Protein AF-A0A7Z0LHH6-F1 (afdb_monomer)

Secondary structure (DSSP, 8-state):
--HHHHHHHHHHHHHTS----EEEEEEEEEEEETTEEEEEEEEEEEETTEEEEEEEEEEE---

Solvent-accessible surface area (backbone atoms only — not comparable to full-atom values): 3907 Å² total; per-residue (Å²): 132,67,70,69,59,59,54,54,52,51,52,54,59,58,75,73,68,71,87,70,55,76,47,76,46,81,48,77,48,75,52,76,56,94,96,33,39,34,43,38,35,35,38,36,42,30,53,67,96,44,79,46,78,45,78,73,47,76,43,81,68,70,122

Sequence (63 aa):
MPRKIKIALLLSSVGLGLKVALNTKHYLTEYQENDKRYIESWIQLNLGNKCFCFSKIRKDITS

Foldseek 3Di:
DPPVVVVVVVVVVVVVPDPFDWDKDKDWDWDDDPNWIKIWIWIWIDGPPDIDIDPIDMDTPRD

Structure (mmCIF, N/CA/C/O backbone):
data_AF-A0A7Z0LHH6-F1
#
_entry.id   AF-A0A7Z0LHH6-F1
#
loop_
_atom_site.group_PDB
_atom_site.id
_atom_site.type_symbol
_atom_site.label_atom_id
_atom_site.label_alt_id
_atom_site.label_comp_id
_atom_site.label_asym_id
_atom_site.label_entity_id
_atom_site.label_seq_id
_atom_site.pdbx_PDB_ins_code
_atom_site.Cartn_x
_atom_site.Cartn_y
_atom_site.Cartn_z
_atom_site.occupancy
_atom_site.B_iso_or_equiv
_atom_site.auth_seq_id
_atom_site.auth_comp_id
_atom_site.auth_asym_id
_atom_site.auth_atom_id
_atom_site.pdbx_PDB_model_num
ATOM 1 N N . MET A 1 1 ? 42.633 -0.878 -28.554 1.00 59.75 1 MET A N 1
ATOM 2 C CA . MET A 1 1 ? 41.191 -0.929 -28.901 1.00 59.75 1 MET A CA 1
ATOM 3 C C . MET A 1 1 ? 40.752 0.404 -29.489 1.00 59.75 1 MET A C 1
ATOM 5 O O . MET A 1 1 ? 41.027 1.425 -28.858 1.00 59.75 1 MET A O 1
ATOM 9 N N . PRO A 1 2 ? 40.085 0.424 -30.654 1.00 62.31 2 PRO A N 1
ATOM 10 C CA . PRO A 1 2 ? 39.640 1.665 -31.281 1.00 62.31 2 PRO A CA 1
ATOM 11 C C . PRO A 1 2 ? 38.599 2.368 -30.397 1.00 62.31 2 PRO A C 1
ATOM 13 O O . PRO A 1 2 ? 37.655 1.744 -29.909 1.00 62.31 2 PRO A O 1
ATOM 16 N N . ARG A 1 3 ? 38.779 3.680 -30.181 1.00 61.00 3 ARG A N 1
ATOM 17 C CA . ARG A 1 3 ? 37.969 4.513 -29.263 1.00 61.00 3 ARG A CA 1
ATOM 18 C C . ARG A 1 3 ? 36.454 4.395 -29.492 1.00 61.00 3 ARG A C 1
ATOM 20 O O . ARG A 1 3 ? 35.695 4.468 -28.533 1.00 61.00 3 ARG A O 1
ATOM 27 N N . LYS A 1 4 ? 36.030 4.140 -30.734 1.00 57.09 4 LYS A N 1
ATOM 28 C CA . LYS A 1 4 ? 34.621 3.984 -31.130 1.00 57.09 4 LYS A CA 1
ATOM 29 C C . LYS A 1 4 ? 33.935 2.778 -30.464 1.00 57.09 4 LYS A C 1
ATOM 31 O O . LYS A 1 4 ? 32.779 2.881 -30.077 1.00 57.09 4 LYS A O 1
ATOM 36 N N . ILE A 1 5 ? 34.663 1.675 -30.253 1.00 62.12 5 ILE A N 1
ATOM 37 C CA . ILE A 1 5 ? 34.118 0.449 -29.640 1.00 62.12 5 ILE A CA 1
ATOM 38 C C . ILE A 1 5 ? 33.885 0.639 -28.134 1.00 62.12 5 ILE A C 1
ATOM 40 O O . ILE A 1 5 ? 32.880 0.176 -27.605 1.00 62.12 5 ILE A O 1
ATOM 44 N N . LYS A 1 6 ? 34.764 1.378 -27.441 1.00 60.12 6 LYS A N 1
ATOM 45 C CA . LYS A 1 6 ? 34.616 1.645 -25.998 1.00 60.12 6 LYS A CA 1
ATOM 46 C C . LYS A 1 6 ? 33.381 2.497 -25.674 1.00 60.12 6 LYS A C 1
ATOM 48 O O . LYS A 1 6 ? 32.715 2.228 -24.682 1.00 60.12 6 LYS A O 1
ATOM 53 N N . ILE A 1 7 ? 33.067 3.491 -26.510 1.00 59.59 7 ILE A N 1
ATOM 54 C CA . ILE A 1 7 ? 31.894 4.369 -26.332 1.00 59.59 7 ILE A CA 1
ATOM 55 C C . ILE A 1 7 ? 30.593 3.593 -26.577 1.00 59.59 7 ILE A C 1
ATOM 57 O O . ILE A 1 7 ? 29.652 3.714 -25.797 1.00 59.59 7 ILE A O 1
ATOM 61 N N . ALA A 1 8 ? 30.561 2.750 -27.613 1.00 59.69 8 ALA A N 1
ATOM 62 C CA . ALA A 1 8 ? 29.414 1.889 -27.895 1.00 59.69 8 ALA A CA 1
ATOM 63 C C . ALA A 1 8 ? 29.135 0.899 -26.746 1.00 59.69 8 ALA A C 1
ATOM 65 O O . ALA A 1 8 ? 27.982 0.723 -26.356 1.00 59.69 8 ALA A O 1
ATOM 66 N N . LEU A 1 9 ? 30.182 0.319 -26.144 1.00 58.84 9 LEU A N 1
ATOM 67 C CA . LEU A 1 9 ? 30.045 -0.583 -24.995 1.00 58.84 9 LEU A CA 1
ATOM 68 C C . LEU A 1 9 ? 29.477 0.140 -23.759 1.00 58.84 9 LEU A C 1
ATOM 70 O O . LEU A 1 9 ? 28.572 -0.372 -23.102 1.00 58.84 9 LEU A O 1
ATOM 74 N N . LEU A 1 10 ? 29.948 1.362 -23.489 1.00 58.56 10 LEU A N 1
ATOM 75 C CA . LEU A 1 10 ? 29.453 2.213 -22.401 1.00 58.56 10 LEU A CA 1
ATOM 76 C C . LEU A 1 10 ? 27.961 2.537 -22.565 1.00 58.56 10 LEU A C 1
ATOM 78 O O . LEU A 1 10 ? 27.184 2.326 -21.635 1.00 58.56 10 LEU A O 1
ATOM 82 N N . LEU A 1 11 ? 27.533 2.952 -23.760 1.00 56.12 11 LEU A N 1
ATOM 83 C CA . LEU A 1 11 ? 26.121 3.236 -24.047 1.00 56.12 11 LEU A CA 1
ATOM 84 C C . LEU A 1 11 ? 25.240 1.981 -23.944 1.00 56.12 11 LEU A C 1
ATOM 86 O O . LEU A 1 11 ? 24.131 2.063 -23.420 1.00 56.12 11 LEU A O 1
ATOM 90 N N . SER A 1 12 ? 25.745 0.814 -24.359 1.00 56.88 12 SER A N 1
ATOM 91 C CA . SER A 1 12 ? 25.021 -0.457 -24.208 1.00 56.88 12 SER A CA 1
ATOM 92 C C . SER A 1 12 ? 24.851 -0.883 -22.742 1.00 56.88 12 SER A C 1
ATOM 94 O O . SER A 1 12 ? 23.792 -1.383 -22.373 1.00 56.88 12 SER A O 1
ATOM 96 N N . SER A 1 13 ? 25.843 -0.612 -21.883 1.00 54.50 13 SER A N 1
ATOM 97 C CA . SER A 1 13 ? 25.748 -0.893 -20.443 1.00 54.50 13 SER A CA 1
ATOM 98 C C . SER A 1 13 ? 24.808 0.062 -19.699 1.00 54.50 13 SER A C 1
ATOM 100 O O . SER A 1 13 ? 24.145 -0.350 -18.751 1.00 54.50 13 SER A O 1
ATOM 102 N N . VAL A 1 14 ? 24.688 1.315 -20.156 1.00 52.97 14 VAL A N 1
ATOM 103 C CA . VAL A 1 14 ? 23.761 2.303 -19.577 1.00 52.97 14 VAL A CA 1
ATOM 104 C C . VAL A 1 14 ? 22.323 2.061 -20.058 1.00 52.97 14 VAL A C 1
ATOM 106 O O . VAL A 1 14 ? 21.388 2.164 -19.267 1.00 52.97 14 VAL A O 1
ATOM 109 N N . GLY A 1 15 ? 22.134 1.666 -21.323 1.00 50.69 15 GLY A N 1
ATOM 110 C CA . GLY A 1 15 ? 20.814 1.394 -21.908 1.00 50.69 15 GLY A CA 1
ATOM 111 C C . GLY A 1 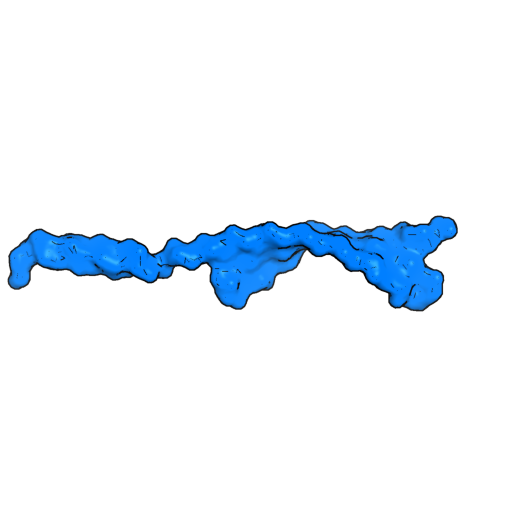15 ? 20.089 0.168 -21.336 1.00 50.69 15 GLY A C 1
ATOM 112 O O . GLY A 1 15 ? 18.866 0.091 -21.430 1.00 50.69 15 GLY A O 1
ATOM 113 N N . LEU A 1 16 ? 20.809 -0.767 -20.706 1.00 49.31 16 LEU A N 1
ATOM 114 C CA . LEU A 1 16 ? 20.232 -1.986 -20.123 1.00 49.31 16 LEU A CA 1
ATOM 115 C C . LEU A 1 16 ? 19.877 -1.849 -18.626 1.00 49.31 16 LEU A C 1
ATOM 117 O O . LEU A 1 16 ? 19.274 -2.750 -18.050 1.00 49.31 16 LEU A O 1
ATOM 121 N N . GLY A 1 17 ? 20.247 -0.740 -17.977 1.00 53.62 17 GLY A N 1
ATOM 122 C CA . GLY A 1 17 ? 20.326 -0.674 -16.514 1.00 53.62 17 GLY A CA 1
ATOM 123 C C . GLY A 1 17 ? 19.093 -0.186 -15.749 1.00 53.62 17 GLY A C 1
ATOM 124 O O . GLY A 1 17 ? 19.052 -0.368 -14.536 1.00 53.62 17 GLY A O 1
ATOM 125 N N . LEU A 1 18 ? 18.094 0.449 -16.376 1.00 54.00 18 LEU A N 1
ATOM 126 C CA . LEU A 1 18 ? 17.063 1.136 -15.582 1.00 54.00 18 LEU A CA 1
ATOM 127 C C . LEU A 1 18 ? 15.676 1.163 -16.231 1.00 54.00 18 LEU A C 1
ATOM 129 O O . LEU A 1 18 ? 15.126 2.218 -16.535 1.00 54.00 18 LEU A O 1
ATOM 133 N N . LYS A 1 19 ? 15.053 -0.007 -16.381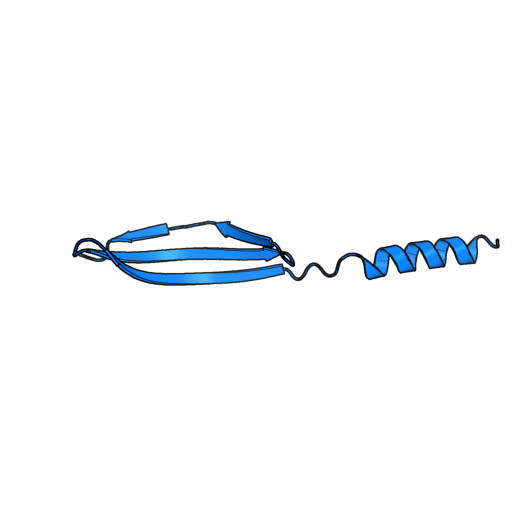 1.00 53.31 19 LYS A N 1
ATOM 134 C CA . LYS A 1 19 ? 13.601 -0.086 -16.592 1.00 53.31 19 LYS A CA 1
ATOM 135 C C . LYS A 1 19 ? 12.896 -0.036 -15.230 1.00 53.31 19 LYS A C 1
ATOM 137 O O . LYS A 1 19 ? 12.386 -1.042 -14.747 1.00 53.31 19 LYS A O 1
ATOM 142 N N . VAL A 1 20 ? 12.915 1.122 -14.568 1.00 61.69 20 VAL A N 1
ATOM 143 C CA . VAL A 1 20 ? 12.147 1.322 -13.326 1.00 61.69 20 VAL A CA 1
ATOM 144 C C . VAL A 1 20 ? 10.687 1.512 -13.718 1.00 61.69 20 VAL A C 1
ATOM 146 O O . VAL A 1 20 ? 10.258 2.602 -14.083 1.00 61.69 20 VAL A O 1
ATOM 149 N N . ALA A 1 21 ? 9.925 0.421 -13.693 1.00 65.25 21 ALA A N 1
ATOM 150 C CA . ALA A 1 21 ? 8.477 0.489 -13.793 1.00 65.25 21 ALA A CA 1
ATOM 151 C C . ALA A 1 21 ? 7.938 1.103 -12.492 1.00 65.25 21 ALA A C 1
ATOM 153 O O . ALA A 1 21 ? 7.966 0.465 -11.440 1.00 65.25 21 ALA A O 1
ATOM 154 N N . LEU A 1 22 ? 7.503 2.360 -12.576 1.00 74.12 22 LEU A N 1
ATOM 155 C CA . LEU A 1 22 ? 6.756 3.047 -11.529 1.00 74.12 22 LEU A CA 1
ATOM 156 C C . LEU A 1 22 ? 5.281 2.682 -11.679 1.00 74.12 22 LEU A C 1
ATOM 158 O O . LEU A 1 22 ? 4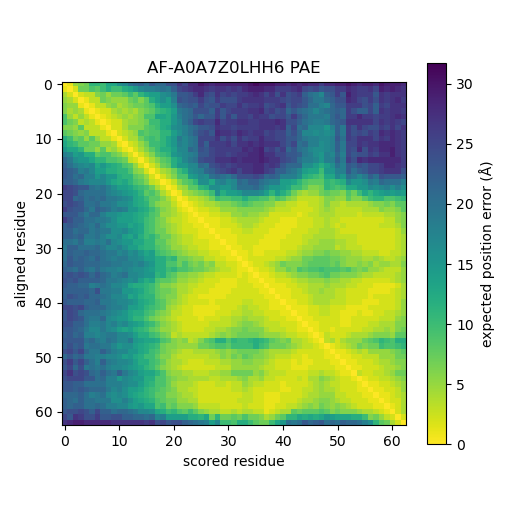.669 2.983 -12.703 1.00 74.12 22 LEU A O 1
ATOM 162 N N . ASN A 1 23 ? 4.704 2.029 -10.674 1.00 82.69 23 ASN A N 1
ATOM 163 C CA . ASN A 1 23 ? 3.276 1.726 -10.657 1.00 82.69 23 ASN A CA 1
ATOM 164 C C . ASN A 1 23 ? 2.644 2.236 -9.363 1.00 82.69 23 ASN A C 1
ATOM 166 O O . ASN A 1 23 ? 2.941 1.729 -8.281 1.00 82.69 23 ASN A O 1
ATOM 170 N N . THR A 1 24 ? 1.766 3.227 -9.499 1.00 89.25 24 THR A N 1
ATOM 171 C CA . THR A 1 24 ? 1.014 3.806 -8.387 1.00 89.25 24 THR A CA 1
ATOM 172 C C . THR A 1 24 ? -0.378 3.193 -8.345 1.00 89.25 24 THR A C 1
ATOM 174 O O . THR A 1 24 ? -1.071 3.152 -9.362 1.00 89.25 24 THR A O 1
ATOM 177 N N . LYS A 1 25 ? -0.795 2.721 -7.173 1.00 90.81 25 LYS A N 1
ATOM 178 C CA . LYS A 1 25 ? -2.129 2.172 -6.926 1.00 90.81 25 LYS A CA 1
ATOM 179 C C . LYS A 1 25 ? -2.753 2.877 -5.735 1.00 90.81 25 LYS A C 1
ATOM 181 O O . LYS A 1 25 ? -2.074 3.147 -4.750 1.00 90.81 25 LYS A O 1
ATOM 186 N N . HIS A 1 26 ? -4.044 3.154 -5.829 1.00 93.69 26 HIS A N 1
ATOM 187 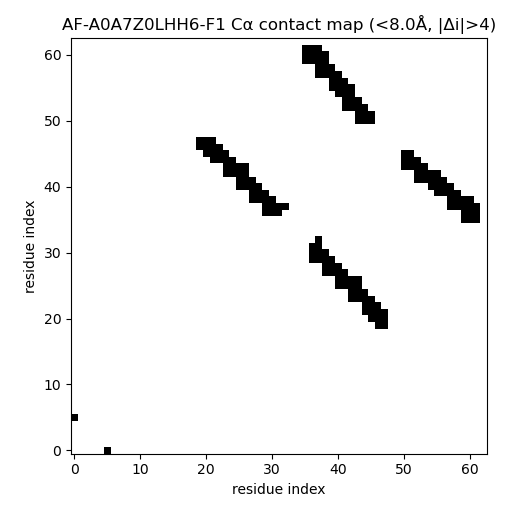C CA . HIS A 1 26 ? -4.834 3.619 -4.700 1.00 93.69 26 HIS A CA 1
ATOM 188 C C . HIS A 1 26 ? -5.625 2.440 -4.140 1.00 93.69 26 HIS A C 1
ATOM 190 O O . HIS A 1 26 ? -6.245 1.695 -4.901 1.00 93.69 26 HIS A O 1
ATOM 196 N N . TYR A 1 27 ? -5.580 2.278 -2.826 1.00 94.69 27 TYR A N 1
ATOM 197 C CA . TYR A 1 27 ? -6.287 1.233 -2.108 1.00 94.69 27 TYR A CA 1
ATOM 198 C C . TYR A 1 27 ? -7.295 1.863 -1.160 1.00 94.69 27 TYR A C 1
ATOM 200 O O . TYR A 1 27 ? -7.013 2.872 -0.517 1.00 94.69 27 TYR A O 1
ATOM 208 N N . LEU A 1 28 ? -8.463 1.237 -1.089 1.00 95.81 28 LEU A N 1
ATOM 209 C CA . LEU A 1 28 ? -9.526 1.544 -0.151 1.00 95.81 28 LEU A CA 1
ATOM 210 C C . LEU A 1 28 ? -10.003 0.212 0.412 1.00 95.81 28 LEU A C 1
ATOM 212 O O . LEU A 1 28 ? -10.407 -0.664 -0.353 1.00 95.81 28 LEU A O 1
ATOM 216 N N . THR A 1 29 ? -9.923 0.051 1.723 1.00 95.75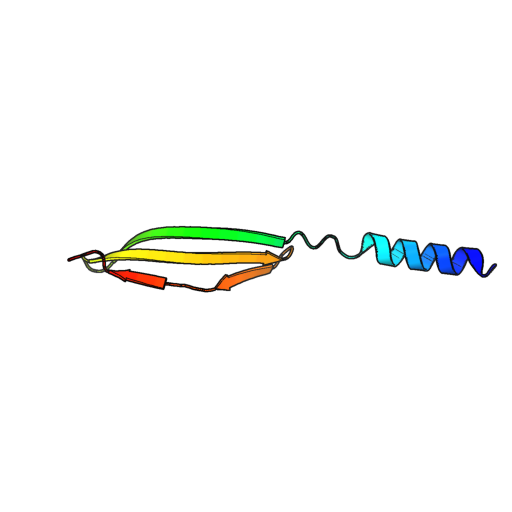 29 THR A N 1
ATOM 217 C CA . THR A 1 29 ? -10.405 -1.140 2.411 1.00 95.75 29 THR A CA 1
ATOM 218 C C . THR A 1 29 ? -11.393 -0.735 3.481 1.00 95.75 29 THR A C 1
ATOM 220 O O . THR A 1 29 ? -11.210 0.256 4.186 1.00 95.75 29 THR A O 1
ATOM 223 N N . GLU A 1 30 ? -12.438 -1.530 3.609 1.00 95.75 30 GLU A N 1
ATOM 224 C CA . GLU A 1 30 ? -13.409 -1.412 4.676 1.00 95.75 30 GLU A CA 1
ATOM 225 C C . GLU A 1 30 ? -13.295 -2.643 5.568 1.00 95.75 30 GLU A C 1
ATOM 227 O O . GLU A 1 30 ? -13.165 -3.762 5.071 1.00 95.75 30 GLU A O 1
ATOM 232 N N . TYR A 1 31 ? -13.294 -2.437 6.878 1.00 95.44 31 TYR A N 1
ATOM 233 C CA . TYR A 1 31 ? -13.203 -3.523 7.845 1.00 95.44 31 TYR A CA 1
ATOM 234 C C . TYR A 1 31 ? -13.903 -3.157 9.151 1.00 95.44 31 TYR A C 1
ATOM 236 O O . TYR A 1 31 ? -14.150 -1.986 9.442 1.00 95.44 31 TYR A O 1
ATOM 244 N N . GLN A 1 32 ? -14.230 -4.177 9.938 1.00 94.88 32 GLN A N 1
ATOM 245 C CA . GLN A 1 32 ? -14.814 -4.024 11.262 1.00 94.88 32 GLN A CA 1
ATOM 246 C C . GLN A 1 32 ? -13.764 -4.363 12.321 1.00 94.88 32 GLN A C 1
ATOM 248 O O . GLN A 1 32 ? -13.075 -5.376 12.215 1.00 94.88 32 GLN A O 1
ATOM 253 N N . GLU A 1 33 ? -13.632 -3.512 13.331 1.00 92.94 33 GLU A N 1
ATOM 254 C CA . GLU A 1 33 ? -12.726 -3.702 14.461 1.00 92.94 33 GLU A CA 1
ATOM 255 C C . GLU A 1 33 ? -13.413 -3.176 15.729 1.00 92.94 33 GLU A C 1
ATOM 257 O O . GLU A 1 33 ? -13.827 -2.020 15.764 1.00 92.94 33 GLU A O 1
ATOM 262 N N . ASN A 1 34 ? -13.535 -4.010 16.769 1.00 91.00 34 ASN A N 1
ATOM 263 C CA . ASN A 1 34 ? -14.150 -3.651 18.061 1.00 91.00 34 ASN A CA 1
ATOM 264 C C . ASN A 1 34 ? -15.548 -3.009 17.923 1.00 91.00 34 ASN A C 1
ATOM 266 O O . ASN A 1 34 ? -15.772 -1.899 18.402 1.00 91.00 34 ASN A O 1
ATOM 270 N N . ASP A 1 35 ? -16.454 -3.682 17.202 1.00 90.62 35 ASP A N 1
ATOM 271 C CA . ASP A 1 35 ? -17.826 -3.238 16.888 1.00 90.62 35 ASP A CA 1
ATOM 272 C C . ASP A 1 35 ? -17.945 -1.922 16.101 1.00 90.62 35 ASP A C 1
ATOM 274 O O . ASP A 1 35 ? -19.050 -1.471 15.802 1.00 90.62 35 ASP A O 1
ATOM 278 N N . LYS A 1 36 ? -16.818 -1.342 15.680 1.00 92.38 36 LYS A N 1
ATOM 279 C CA . LYS A 1 36 ? -16.759 -0.142 14.847 1.00 92.38 36 LYS A CA 1
ATOM 280 C C . LYS A 1 36 ? -16.349 -0.494 13.426 1.00 92.38 36 LYS A C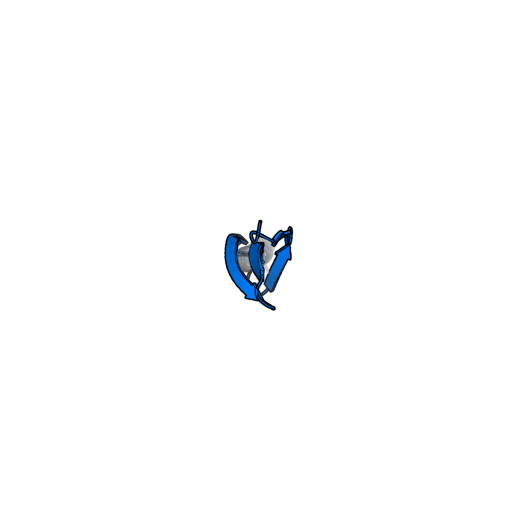 1
ATOM 282 O O . LYS A 1 36 ? -15.492 -1.347 13.190 1.00 92.38 36 LYS A O 1
ATOM 287 N N . ARG A 1 37 ? -16.968 0.169 12.460 1.00 94.38 37 ARG A N 1
ATOM 288 C CA . ARG A 1 37 ? -16.686 0.051 11.034 1.00 94.38 37 ARG A CA 1
ATOM 289 C C . ARG A 1 37 ? -15.701 1.140 10.636 1.00 94.38 3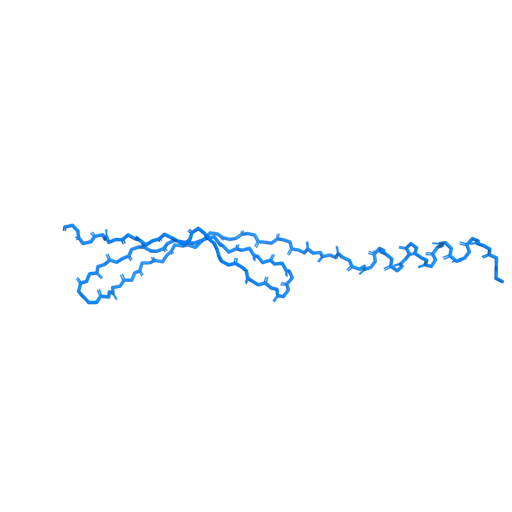7 ARG A C 1
ATOM 291 O O . ARG A 1 37 ? -15.917 2.314 10.922 1.00 94.38 37 ARG A O 1
ATOM 298 N N . TYR A 1 38 ? -14.629 0.749 9.963 1.00 95.62 38 TYR A N 1
ATOM 299 C CA . TYR A 1 38 ? -13.586 1.649 9.498 1.00 95.62 38 TYR A CA 1
ATOM 300 C C . TYR A 1 38 ? -13.433 1.564 7.988 1.00 95.62 38 TYR A C 1
ATOM 302 O O . TYR A 1 38 ? -13.462 0.481 7.407 1.00 95.62 38 TYR A O 1
ATOM 310 N N . ILE A 1 39 ? -13.202 2.718 7.371 1.00 95.94 39 ILE A N 1
ATOM 311 C CA . ILE A 1 39 ? -12.659 2.824 6.021 1.00 95.94 39 ILE A CA 1
ATOM 312 C C . ILE A 1 39 ? -1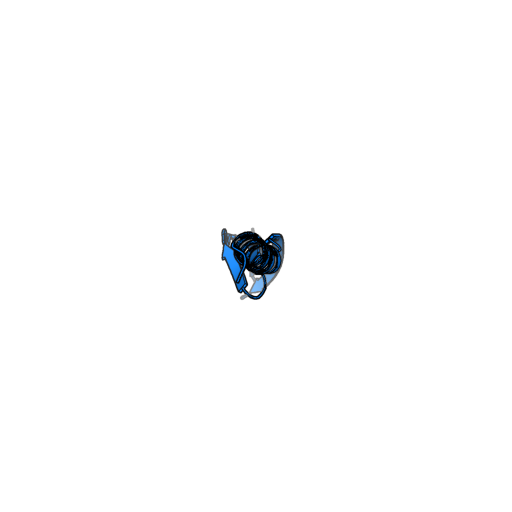1.219 3.308 6.143 1.00 95.94 39 ILE A C 1
ATOM 314 O O . ILE A 1 39 ? -10.939 4.329 6.776 1.00 95.94 39 ILE A O 1
ATOM 318 N N . GLU A 1 40 ? -10.305 2.584 5.515 1.00 96.38 40 GLU A N 1
ATOM 319 C CA . GLU A 1 40 ? -8.897 2.931 5.444 1.00 96.38 40 GLU A CA 1
ATOM 320 C C . GLU A 1 40 ? -8.443 3.012 3.987 1.00 96.38 40 GLU A C 1
ATOM 322 O O . GLU A 1 40 ? -8.679 2.105 3.190 1.00 96.38 40 GLU A O 1
ATOM 327 N N . SER A 1 41 ? -7.796 4.119 3.630 1.00 96.19 41 SER A N 1
ATOM 328 C CA . SER A 1 41 ? -7.260 4.364 2.294 1.00 96.19 41 SER A CA 1
ATOM 329 C C . SER A 1 41 ? -5.763 4.619 2.344 1.00 96.19 41 SER A C 1
ATOM 331 O O . SER A 1 41 ? -5.277 5.260 3.276 1.00 96.19 41 SER A O 1
ATOM 333 N N . TRP A 1 42 ? -5.030 4.173 1.329 1.00 96.88 42 TRP A N 1
ATOM 334 C CA . TRP A 1 42 ? -3.618 4.516 1.149 1.00 96.88 42 TRP A CA 1
ATOM 335 C C . TRP A 1 42 ? -3.221 4.498 -0.324 1.00 96.88 42 TRP A C 1
ATOM 337 O O . TRP A 1 42 ? -3.854 3.859 -1.168 1.00 96.88 42 TRP A O 1
ATOM 347 N N . ILE A 1 43 ? -2.124 5.185 -0.628 1.00 95.12 43 ILE A N 1
ATOM 348 C CA . ILE A 1 43 ? -1.484 5.144 -1.939 1.00 95.12 43 ILE A CA 1
ATOM 349 C C . ILE A 1 43 ? -0.240 4.268 -1.828 1.00 95.12 43 ILE A C 1
ATOM 351 O O . ILE A 1 43 ? 0.588 4.444 -0.935 1.00 95.12 43 ILE A O 1
ATOM 355 N N . GLN A 1 44 ? -0.114 3.322 -2.749 1.00 94.88 44 GLN A N 1
ATOM 356 C CA . GLN A 1 44 ? 1.040 2.452 -2.888 1.00 94.88 44 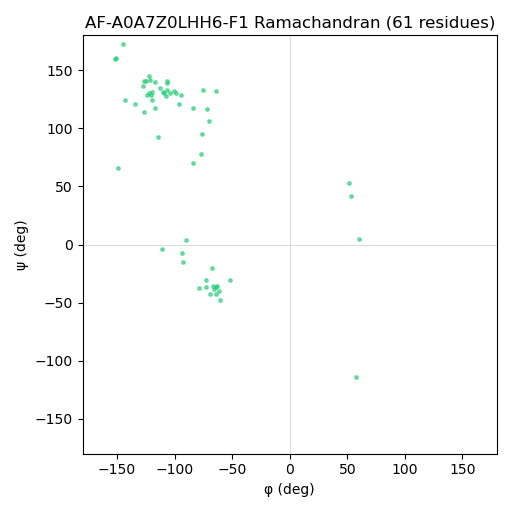GLN A CA 1
ATOM 357 C C . GLN A 1 44 ? 1.814 2.834 -4.142 1.00 94.88 44 GLN A C 1
ATOM 359 O O . GLN A 1 44 ? 1.240 2.914 -5.228 1.00 94.88 44 GLN A O 1
ATOM 364 N N . LEU A 1 45 ? 3.122 3.004 -4.013 1.00 92.06 45 LEU A N 1
ATOM 365 C CA . LEU A 1 45 ? 4.027 3.211 -5.129 1.00 92.06 45 LEU A CA 1
ATOM 366 C C . LEU A 1 45 ? 5.019 2.054 -5.190 1.00 92.06 45 LEU A C 1
ATOM 368 O O . LEU A 1 45 ? 5.798 1.813 -4.266 1.00 92.06 45 LEU A O 1
ATOM 372 N N . ASN A 1 46 ? 4.957 1.327 -6.300 1.00 89.12 46 ASN A N 1
ATOM 373 C CA . ASN A 1 46 ? 5.844 0.217 -6.596 1.00 89.12 46 ASN A CA 1
ATOM 374 C C . ASN A 1 46 ? 6.990 0.722 -7.478 1.00 89.12 46 ASN A C 1
ATOM 376 O O . ASN A 1 46 ? 6.752 1.231 -8.575 1.00 89.12 46 ASN A O 1
ATOM 380 N N . LEU A 1 47 ? 8.221 0.576 -6.989 1.00 86.19 47 LEU A N 1
ATOM 381 C CA . LEU A 1 47 ? 9.470 0.843 -7.706 1.00 86.19 47 LEU A CA 1
ATOM 382 C C . LEU A 1 47 ? 10.209 -0.486 -7.881 1.00 86.19 47 LEU A C 1
ATOM 384 O O . LEU A 1 47 ? 10.964 -0.902 -6.997 1.00 86.19 47 LEU A O 1
ATOM 388 N N . GLY A 1 48 ? 9.991 -1.173 -9.004 1.00 82.62 48 GLY A N 1
ATOM 389 C CA . GLY A 1 48 ? 10.574 -2.503 -9.222 1.00 82.62 48 GLY A CA 1
ATOM 390 C C . GLY A 1 48 ? 10.168 -3.484 -8.114 1.00 82.62 48 GLY A C 1
ATOM 391 O O . GLY A 1 48 ? 8.988 -3.778 -7.965 1.00 82.62 48 GLY A O 1
ATOM 392 N N . ASN A 1 49 ? 11.134 -3.942 -7.307 1.00 80.31 49 ASN A N 1
ATOM 393 C CA . ASN A 1 49 ? 10.905 -4.877 -6.191 1.00 80.31 49 ASN A CA 1
ATOM 394 C C . ASN A 1 49 ? 10.606 -4.191 -4.845 1.00 80.31 49 ASN A C 1
ATOM 396 O O . ASN A 1 49 ? 10.519 -4.868 -3.821 1.00 80.31 49 ASN A O 1
ATOM 400 N N . LYS A 1 50 ? 10.502 -2.859 -4.807 1.00 84.81 50 LYS A N 1
ATOM 401 C CA . LYS A 1 50 ? 10.199 -2.110 -3.582 1.00 84.81 50 LYS A CA 1
ATOM 402 C C . LYS A 1 50 ? 8.766 -1.590 -3.609 1.00 84.81 50 LYS A C 1
ATOM 404 O O . LYS A 1 50 ? 8.308 -1.084 -4.632 1.00 84.81 50 LYS A O 1
ATOM 409 N N . CYS A 1 51 ? 8.100 -1.675 -2.463 1.00 90.25 51 CYS A N 1
ATOM 410 C CA . CYS A 1 51 ? 6.742 -1.194 -2.243 1.00 90.25 51 CYS A CA 1
ATOM 411 C C . CYS A 1 51 ? 6.761 -0.133 -1.139 1.00 90.25 51 CYS A C 1
ATOM 413 O O . CYS A 1 51 ? 7.252 -0.397 -0.041 1.00 90.25 51 CYS A O 1
ATOM 415 N N . PHE A 1 52 ? 6.245 1.058 -1.436 1.00 91.06 52 PHE A N 1
ATOM 416 C CA . PHE A 1 52 ? 6.127 2.155 -0.479 1.00 91.06 52 PHE A CA 1
ATOM 417 C C . PHE A 1 52 ? 4.662 2.556 -0.336 1.00 91.06 52 PHE A C 1
ATOM 419 O O . PHE A 1 52 ? 4.004 2.834 -1.337 1.00 91.06 52 PHE A O 1
ATOM 426 N N . CYS A 1 53 ? 4.168 2.619 0.900 1.00 93.31 53 CYS A N 1
ATOM 427 C CA . CYS A 1 53 ? 2.801 3.034 1.212 1.00 93.31 53 CYS A CA 1
ATOM 428 C C . CYS A 1 53 ? 2.814 4.399 1.906 1.00 93.31 53 CYS A C 1
ATOM 430 O O . CYS A 1 53 ? 3.558 4.597 2.866 1.00 93.31 53 CYS A O 1
ATOM 432 N N . PHE A 1 54 ? 1.989 5.332 1.439 1.00 93.06 54 PHE A N 1
ATOM 433 C CA . PHE A 1 54 ? 1.881 6.683 1.992 1.00 93.06 54 PHE A CA 1
ATOM 434 C C . PHE A 1 54 ? 0.446 7.211 1.921 1.00 93.06 54 PHE A C 1
ATOM 436 O O . PHE A 1 54 ? -0.439 6.586 1.338 1.00 93.06 54 PHE A O 1
ATOM 443 N N . SER A 1 55 ? 0.222 8.375 2.544 1.00 92.88 55 SER A N 1
ATOM 444 C CA . SER A 1 55 ? -1.102 9.006 2.669 1.00 92.88 55 SER A CA 1
ATOM 445 C C . SER A 1 55 ? -2.148 8.052 3.262 1.00 92.88 55 SER A C 1
ATOM 447 O O . SER A 1 55 ? -3.276 7.951 2.790 1.00 92.88 55 SER A O 1
ATOM 449 N N . LYS A 1 56 ? -1.740 7.292 4.284 1.00 95.19 56 LYS A N 1
ATOM 450 C CA . LYS A 1 56 ? -2.627 6.361 4.970 1.00 95.19 56 LYS A CA 1
ATOM 451 C C . LYS A 1 56 ? -3.625 7.155 5.816 1.00 95.19 56 LYS A C 1
ATOM 453 O O . LYS A 1 56 ? -3.219 7.866 6.733 1.00 95.19 56 LYS A O 1
ATOM 458 N N . ILE A 1 57 ? -4.908 7.051 5.491 1.00 94.62 57 ILE A N 1
ATOM 459 C CA . ILE A 1 57 ? -6.007 7.731 6.183 1.00 94.62 57 ILE A CA 1
ATOM 460 C C . ILE A 1 57 ? -6.978 6.665 6.668 1.00 94.62 57 ILE A C 1
ATOM 462 O O . ILE A 1 57 ? -7.401 5.820 5.886 1.00 94.62 57 ILE A O 1
ATOM 466 N N . ARG A 1 58 ? -7.358 6.735 7.942 1.00 95.06 58 ARG A N 1
ATOM 467 C CA . ARG A 1 58 ? -8.365 5.869 8.557 1.00 95.06 58 ARG A CA 1
ATOM 468 C C . ARG A 1 58 ? -9.513 6.726 9.075 1.00 95.06 58 ARG A C 1
ATOM 470 O O . ARG A 1 58 ? -9.270 7.714 9.767 1.00 95.06 58 ARG A O 1
ATOM 477 N N . LYS A 1 59 ? -10.750 6.349 8.758 1.00 95.69 59 LYS A N 1
ATOM 478 C CA . LYS A 1 59 ? -11.968 6.981 9.278 1.00 95.69 59 LYS A CA 1
ATOM 479 C C . LYS A 1 59 ? -12.913 5.951 9.871 1.00 95.69 59 LYS A C 1
ATOM 481 O O . LYS A 1 59 ? -13.116 4.892 9.288 1.00 95.69 59 LYS A O 1
ATOM 486 N N . ASP A 1 60 ? -13.474 6.291 11.024 1.00 95.19 60 ASP A N 1
ATOM 487 C CA . ASP A 1 60 ? -14.619 5.594 11.604 1.00 95.19 60 ASP A CA 1
ATOM 488 C C . ASP A 1 60 ? -15.877 6.004 10.830 1.00 95.19 60 ASP A C 1
ATOM 490 O O . ASP A 1 60 ? -16.069 7.188 10.541 1.00 95.19 60 ASP A O 1
ATOM 494 N N . ILE A 1 61 ? -16.683 5.024 10.447 1.00 92.50 61 ILE A N 1
ATOM 495 C CA . ILE A 1 61 ? -17.934 5.196 9.700 1.00 92.50 61 ILE A CA 1
ATOM 496 C C . ILE A 1 61 ? -19.145 4.850 10.576 1.00 92.50 61 ILE A C 1
ATOM 498 O O . ILE A 1 61 ? -20.284 4.990 10.134 1.00 92.50 61 ILE A O 1
ATOM 502 N N . THR A 1 62 ? -18.905 4.383 11.801 1.00 78.94 62 THR A N 1
ATOM 503 C CA . THR A 1 62 ? -19.929 4.103 12.812 1.00 78.94 62 THR A CA 1
ATOM 504 C C . THR A 1 62 ? -20.361 5.438 13.406 1.00 78.94 62 THR A C 1
ATOM 506 O O . THR A 1 62 ? -19.868 5.866 14.448 1.00 78.94 62 THR A O 1
ATOM 509 N N . SER A 1 63 ? -21.199 6.155 12.660 1.00 60.31 63 SER A N 1
ATOM 510 C CA . SER A 1 63 ? -21.934 7.313 13.167 1.00 60.31 63 SER A CA 1
ATOM 511 C C . SER A 1 63 ? -23.191 6.882 13.902 1.00 60.31 63 SER A C 1
ATOM 513 O O . SER A 1 63 ? -23.756 5.824 13.548 1.00 60.31 63 SER A O 1
#

Radius of gyration: 22.83 Å; Cα contacts (8 Å, |Δi|>4): 86; chains: 1; bounding box: 63×14×49 Å

Nearest PDB structures (foldseek):
  5xfu-assembly1_B  TM=5.639E-01  e=9.756E-01  Dioscoreophyllum cumminsii
  2ygk-assembly1_B  TM=3.852E-01  e=2.728E-01  Saccharolobus solfataricus
  8sjd-assembly1_A  TM=4.101E-01  e=1.259E+00  Musca domestica
  7d8e-assembly3_C  TM=4.512E-01  e=2.537E+00  Homo sapiens
  7qcf-assembly1_A  TM=2.995E-01  e=1.524E+00  Escherichia coli K-12

pLDDT: mean 79.77, std 16.95, range [49.31, 96.88]

Mean predicted aligned error: 11.29 Å